Protein AF-A0A9Q1RAY3-F1 (afdb_monomer_lite)

Organism: NCBI:txid402998

Sequence (133 aa):
MPKQHEPSYRPKPITQKQAVVPLSKLLPKNATRSLEDRRPARKPTRHDEDDDDGAEAISMIIRRMFGYNPNRYRDDDDDDSDMEANFDDILREEKQNAKIAKEEDEEELRKIEEEQRRERLRKQAKKCKLSHQ

InterPro domains:
  IPR013256 Chromatin SPT2 [PF08243] (47-123)
  IPR013256 Chromatin SPT2 [SM00784] (28-125)

Structure (mmCIF, N/CA/C/O backbone):
data_AF-A0A9Q1RAY3-F1
#
_entry.id   AF-A0A9Q1RAY3-F1
#
loop_
_atom_site.group_PDB
_atom_site.id
_atom_site.type_symbol
_atom_site.label_atom_id
_atom_site.label_alt_id
_atom_site.label_comp_id
_atom_site.label_asym_id
_atom_site.label_entity_id
_atom_site.label_seq_id
_atom_site.pdbx_PDB_ins_code
_atom_site.Cartn_x
_atom_site.Cartn_y
_atom_site.Cartn_z
_atom_site.occupancy
_atom_site.B_iso_or_equiv
_atom_site.auth_seq_id
_atom_site.auth_comp_id
_atom_site.auth_asym_id
_atom_site.auth_atom_id
_atom_site.pdbx_PDB_model_num
ATOM 1 N N . MET A 1 1 ? -9.648 1.123 44.535 1.00 45.59 1 MET A N 1
ATOM 2 C CA . MET A 1 1 ? -9.866 1.341 43.090 1.00 45.59 1 MET A CA 1
ATOM 3 C C . MET A 1 1 ? -8.565 1.029 42.359 1.00 45.59 1 MET A C 1
ATOM 5 O O . MET A 1 1 ? -7.644 1.833 42.468 1.00 45.59 1 MET A O 1
ATOM 9 N N . PRO A 1 2 ? -8.405 -0.147 41.729 1.00 54.53 2 PRO A N 1
ATOM 10 C CA . PRO A 1 2 ? -7.19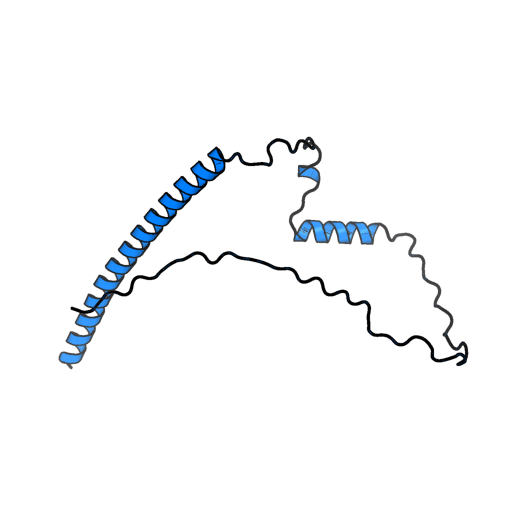7 -0.442 40.963 1.00 54.53 2 PRO A CA 1
ATOM 11 C C . PRO A 1 2 ? -7.221 0.337 39.638 1.00 54.53 2 PRO A C 1
ATOM 13 O O . PRO A 1 2 ? -8.236 0.360 38.945 1.00 54.53 2 PRO A O 1
ATOM 16 N N . LYS A 1 3 ? -6.118 1.026 39.331 1.00 55.31 3 LYS A N 1
ATOM 17 C CA . LYS A 1 3 ? -5.942 1.829 38.114 1.00 55.31 3 LYS A CA 1
ATOM 18 C C . LYS A 1 3 ? -5.682 0.897 36.925 1.00 55.31 3 LYS A C 1
ATOM 20 O O . LYS A 1 3 ? -4.789 0.058 37.004 1.00 55.31 3 LYS A O 1
ATOM 25 N N . GLN A 1 4 ? -6.464 1.047 35.859 1.00 51.50 4 GLN A N 1
ATOM 26 C CA . GLN A 1 4 ? -6.265 0.362 34.579 1.00 51.50 4 GLN A CA 1
ATOM 27 C C . GLN A 1 4 ? -4.995 0.903 33.902 1.00 51.50 4 GLN A C 1
ATOM 29 O O . GLN A 1 4 ? -4.718 2.102 33.960 1.00 51.50 4 GLN A O 1
ATOM 34 N N . HIS A 1 5 ? -4.208 0.007 33.311 1.00 51.03 5 HIS A N 1
ATOM 35 C CA . HIS A 1 5 ? -3.010 0.326 32.540 1.00 51.03 5 HIS A CA 1
ATOM 36 C C . HIS A 1 5 ? -3.419 0.520 31.077 1.00 51.03 5 HIS A C 1
ATOM 38 O O . HIS A 1 5 ? -3.835 -0.439 30.433 1.00 51.03 5 HIS A O 1
ATOM 44 N N . GLU A 1 6 ? -3.332 1.747 30.564 1.00 53.47 6 GLU A N 1
ATOM 45 C CA . GLU A 1 6 ? -3.532 2.009 29.137 1.00 53.47 6 GLU A CA 1
ATOM 46 C C . GLU A 1 6 ? -2.247 1.698 28.353 1.00 53.47 6 GLU A C 1
ATOM 48 O O . GLU A 1 6 ? -1.173 2.194 28.723 1.00 53.47 6 GLU A O 1
ATOM 53 N N 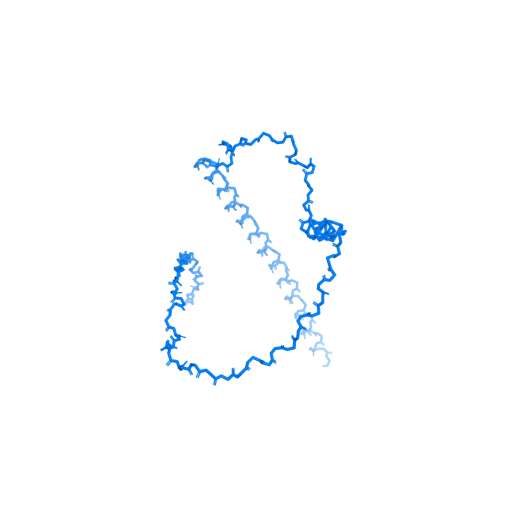. PRO A 1 7 ? -2.314 0.911 27.264 1.00 53.69 7 PRO A N 1
ATOM 54 C CA . PRO A 1 7 ? -1.172 0.722 26.390 1.00 53.69 7 PRO A CA 1
ATOM 55 C C . PRO A 1 7 ? -0.995 1.974 25.521 1.00 53.69 7 PRO A C 1
ATOM 57 O O . PRO A 1 7 ? -1.709 2.208 24.550 1.00 53.69 7 PRO A O 1
ATOM 60 N N . SER A 1 8 ? -0.018 2.804 25.885 1.00 56.84 8 SER A N 1
ATOM 61 C CA . SER A 1 8 ? 0.417 3.960 25.096 1.00 56.84 8 SER A CA 1
ATOM 62 C C . SER A 1 8 ? 1.099 3.495 23.801 1.00 56.84 8 SER A C 1
ATOM 64 O O . SER A 1 8 ? 2.326 3.360 23.752 1.00 56.84 8 SER A O 1
ATOM 66 N N . TYR A 1 9 ? 0.332 3.314 22.728 1.00 55.66 9 TYR A N 1
ATOM 67 C CA . TYR A 1 9 ? 0.868 3.164 21.375 1.00 55.66 9 TYR A CA 1
ATOM 68 C C . TYR A 1 9 ? 1.304 4.531 20.834 1.00 55.66 9 TYR A C 1
ATOM 70 O O . TYR A 1 9 ? 0.564 5.221 20.139 1.00 55.66 9 TYR A O 1
ATOM 78 N N . ARG A 1 10 ? 2.535 4.946 21.158 1.00 59.12 10 ARG A N 1
ATOM 79 C CA . ARG A 1 10 ? 3.229 5.965 20.357 1.00 59.12 10 ARG A CA 1
ATOM 80 C C . ARG A 1 10 ? 3.965 5.261 19.217 1.00 59.12 10 ARG A C 1
ATOM 82 O O . ARG A 1 10 ? 4.838 4.440 19.517 1.00 59.12 10 ARG A O 1
ATOM 89 N N . PRO A 1 11 ? 3.697 5.589 17.943 1.00 59.75 11 PRO A N 1
ATOM 90 C CA . PRO A 1 11 ? 4.557 5.140 16.861 1.00 59.75 11 PRO A CA 1
ATOM 91 C C . PRO A 1 11 ? 5.941 5.775 17.045 1.00 59.75 11 PRO A C 1
ATOM 93 O O . PRO A 1 11 ? 6.078 6.989 17.216 1.00 59.75 11 PRO A O 1
ATOM 96 N N . LYS A 1 12 ? 6.983 4.941 17.079 1.00 56.91 12 LYS A N 1
ATOM 97 C CA . LYS A 1 12 ? 8.370 5.414 17.125 1.00 56.91 12 LYS A CA 1
ATOM 98 C C . LYS A 1 12 ? 8.769 5.862 15.715 1.00 56.91 12 LYS A C 1
ATOM 100 O O . LYS A 1 12 ? 8.567 5.084 14.785 1.00 56.91 12 LYS A O 1
ATOM 105 N N . PRO A 1 13 ? 9.370 7.050 15.531 1.00 48.59 13 PRO A N 1
ATOM 106 C CA . PRO A 1 13 ? 9.906 7.427 14.231 1.00 48.59 13 PRO A CA 1
ATOM 107 C C . PRO A 1 13 ? 11.088 6.512 13.886 1.00 48.59 13 PRO A C 1
ATOM 109 O O . PRO A 1 13 ? 12.088 6.464 14.610 1.00 48.59 13 PRO A O 1
ATOM 112 N N . ILE A 1 14 ? 10.977 5.778 12.778 1.00 48.09 14 ILE A N 1
ATOM 113 C CA . ILE A 1 14 ? 12.077 4.998 12.206 1.00 48.09 14 ILE A CA 1
ATOM 114 C C . ILE A 1 14 ? 13.050 5.997 11.574 1.00 48.09 14 ILE A C 1
ATOM 116 O O . ILE A 1 14 ? 12.870 6.453 10.453 1.00 48.09 14 ILE A O 1
ATOM 120 N N . THR A 1 15 ? 14.090 6.371 12.317 1.00 53.56 15 THR A N 1
ATOM 121 C CA . THR A 1 15 ? 15.241 7.100 11.770 1.00 53.56 15 THR A CA 1
ATOM 122 C C . THR A 1 15 ? 16.325 6.086 11.431 1.00 53.56 15 THR A C 1
ATOM 124 O O . THR A 1 15 ? 17.153 5.722 12.264 1.00 53.56 15 THR A O 1
ATOM 127 N N . GLN A 1 16 ? 16.317 5.591 10.195 1.00 54.28 16 GLN A N 1
ATOM 128 C CA . GLN A 1 16 ? 17.380 4.725 9.695 1.00 54.28 16 GLN A CA 1
ATOM 129 C C . GLN A 1 16 ? 18.552 5.607 9.238 1.00 54.28 16 GLN A C 1
ATOM 131 O O . GLN A 1 16 ? 18.638 6.030 8.089 1.00 54.28 16 GLN A O 1
ATOM 136 N N . LYS A 1 17 ? 19.458 5.946 10.161 1.00 57.56 17 LYS A N 1
ATOM 137 C CA . LYS A 1 17 ? 20.734 6.577 9.797 1.00 57.56 17 LYS A CA 1
ATOM 138 C C . LYS A 1 17 ? 21.653 5.499 9.223 1.00 57.56 17 LYS A C 1
ATOM 140 O O . LYS A 1 17 ? 22.230 4.721 9.977 1.00 57.56 17 LYS A O 1
ATOM 145 N N . GLN A 1 18 ? 21.790 5.447 7.900 1.00 52.91 18 GLN A N 1
ATOM 146 C CA . GLN A 1 18 ? 22.846 4.663 7.263 1.00 52.91 18 GLN A CA 1
ATOM 147 C C . GLN A 1 18 ? 24.186 5.376 7.483 1.00 52.91 18 GLN A C 1
ATOM 149 O O . GLN A 1 18 ? 24.473 6.406 6.877 1.00 52.91 18 GLN A O 1
ATOM 154 N N . ALA A 1 19 ? 25.001 4.848 8.394 1.00 51.56 19 ALA A N 1
ATOM 155 C CA . ALA A 1 19 ? 26.392 5.251 8.531 1.00 51.56 19 ALA A CA 1
ATOM 156 C C . ALA A 1 19 ? 27.220 4.512 7.470 1.00 51.56 19 ALA A C 1
ATOM 158 O O . ALA A 1 19 ? 27.530 3.332 7.625 1.00 51.56 19 ALA A O 1
ATOM 159 N N . VAL A 1 20 ? 27.574 5.199 6.385 1.00 53.59 20 VAL A N 1
ATOM 160 C CA . VAL A 1 20 ? 28.568 4.706 5.426 1.00 53.59 20 VAL A CA 1
ATOM 161 C C . VAL A 1 20 ? 29.961 4.837 6.043 1.00 53.59 20 VAL A C 1
ATOM 163 O O . VAL A 1 20 ? 30.487 5.935 6.216 1.00 53.59 20 VAL A O 1
ATOM 166 N N . VAL A 1 21 ? 30.564 3.711 6.419 1.00 58.22 21 VAL A N 1
ATOM 167 C CA . VAL A 1 21 ? 31.962 3.667 6.869 1.00 58.22 21 VAL A CA 1
ATOM 168 C C . VAL A 1 21 ? 32.845 3.426 5.636 1.00 58.22 21 VAL A C 1
ATOM 170 O O . VAL A 1 21 ? 32.665 2.403 4.975 1.00 58.22 21 VAL A O 1
ATOM 173 N N . PRO A 1 22 ? 33.794 4.311 5.275 1.00 49.59 22 PRO A N 1
ATOM 174 C CA . PRO A 1 22 ? 34.679 4.052 4.144 1.00 49.59 22 PRO A CA 1
ATOM 175 C C . PRO A 1 22 ? 35.754 3.023 4.532 1.00 49.59 22 PRO A C 1
ATOM 177 O O . PRO A 1 22 ? 36.596 3.278 5.392 1.00 49.59 22 PRO A O 1
ATOM 180 N N . LEU A 1 23 ? 35.758 1.872 3.854 1.00 55.25 23 LEU A N 1
ATOM 181 C CA . LEU A 1 23 ? 36.662 0.725 4.066 1.00 55.25 23 LEU A CA 1
ATOM 182 C C . LEU A 1 23 ? 38.136 0.983 3.656 1.00 55.25 23 LEU A C 1
ATOM 184 O O . LEU A 1 23 ? 38.941 0.065 3.555 1.00 55.25 23 LEU A O 1
ATOM 188 N N . SER A 1 24 ? 38.549 2.224 3.406 1.00 53.44 24 SER A N 1
ATOM 189 C CA . SER A 1 24 ? 39.794 2.510 2.676 1.00 53.44 24 SER A CA 1
ATOM 190 C C . SER A 1 24 ? 41.067 2.655 3.522 1.00 53.44 24 SER A C 1
ATOM 192 O O . SER A 1 24 ? 42.065 3.179 3.027 1.00 53.44 24 SER A O 1
ATOM 194 N N . LYS A 1 25 ? 41.105 2.200 4.780 1.00 59.44 25 LYS A N 1
ATOM 195 C CA . LYS A 1 25 ? 42.276 2.434 5.648 1.00 59.44 25 LYS A CA 1
ATOM 196 C C . LYS A 1 25 ? 42.736 1.223 6.447 1.00 59.44 25 LYS A C 1
ATOM 198 O O . LYS A 1 25 ? 42.811 1.347 7.655 1.00 59.44 25 LYS A O 1
ATOM 203 N N . LEU A 1 26 ? 43.118 0.108 5.821 1.00 53.75 26 LEU A N 1
ATOM 204 C CA . LEU A 1 26 ? 44.006 -0.876 6.468 1.00 53.75 26 LEU A CA 1
ATOM 205 C C . LEU A 1 26 ? 44.774 -1.733 5.445 1.00 53.75 26 LEU A C 1
ATOM 207 O O . LEU A 1 26 ? 44.472 -2.907 5.305 1.00 53.75 26 LEU A O 1
ATOM 211 N N . LEU A 1 27 ? 45.794 -1.197 4.764 1.00 54.00 27 LEU A N 1
ATOM 212 C CA . LEU A 1 27 ? 46.917 -2.029 4.291 1.00 54.00 27 LEU A CA 1
ATOM 213 C C . LEU A 1 27 ? 48.215 -1.200 4.190 1.00 54.00 27 LEU A C 1
ATOM 215 O O . LEU A 1 27 ? 48.212 -0.150 3.537 1.00 54.00 27 LEU A O 1
ATOM 219 N N . PRO A 1 28 ? 49.327 -1.644 4.811 1.00 54.56 28 PRO A N 1
ATOM 220 C CA . PRO A 1 28 ? 50.619 -0.989 4.671 1.00 54.56 28 PRO A CA 1
ATOM 221 C C . PRO A 1 28 ? 51.189 -1.245 3.271 1.00 54.56 28 PRO A C 1
ATOM 223 O O . PRO A 1 28 ? 51.287 -2.377 2.798 1.00 54.56 28 PRO A O 1
ATOM 226 N N . LYS A 1 29 ? 51.562 -0.156 2.600 1.00 52.69 29 LYS A N 1
ATOM 227 C CA . LYS A 1 29 ? 52.337 -0.163 1.357 1.00 52.69 29 LYS A CA 1
ATOM 228 C C . LYS A 1 29 ? 53.794 -0.431 1.723 1.00 52.69 29 LYS A C 1
ATOM 230 O O . LYS A 1 29 ? 54.244 0.218 2.648 1.00 52.69 29 LYS A O 1
ATOM 235 N N . ASN A 1 30 ? 54.482 -1.256 0.925 1.00 52.28 30 ASN A N 1
ATOM 236 C CA . ASN A 1 30 ? 55.939 -1.470 0.815 1.00 52.28 30 ASN A CA 1
ATOM 237 C C . ASN A 1 30 ? 56.628 -2.579 1.656 1.00 52.28 30 ASN A C 1
ATOM 239 O O . ASN A 1 30 ? 57.329 -2.335 2.625 1.00 52.28 30 ASN A O 1
ATOM 243 N N . ALA A 1 31 ? 56.606 -3.812 1.140 1.00 46.91 31 ALA A N 1
ATOM 244 C CA . ALA A 1 31 ? 57.719 -4.747 1.323 1.00 46.91 31 ALA A CA 1
ATOM 245 C C . ALA A 1 31 ? 58.214 -5.210 -0.054 1.00 46.91 31 ALA A C 1
ATOM 247 O O . ALA A 1 31 ? 57.444 -5.478 -0.973 1.00 46.91 31 ALA A O 1
ATOM 248 N N . THR A 1 32 ? 59.524 -5.165 -0.212 1.00 50.72 32 THR A N 1
ATOM 249 C CA . THR A 1 32 ? 60.282 -5.176 -1.458 1.00 50.72 32 THR A CA 1
ATOM 250 C C . THR A 1 32 ? 60.394 -6.553 -2.115 1.00 50.72 32 THR A C 1
ATOM 252 O O . THR A 1 32 ? 60.632 -7.543 -1.441 1.00 50.72 32 THR A O 1
ATOM 255 N N . ARG A 1 33 ? 60.289 -6.540 -3.451 1.00 49.75 33 ARG A N 1
ATOM 256 C CA . ARG A 1 33 ? 61.047 -7.288 -4.480 1.00 49.75 33 ARG A CA 1
ATOM 257 C C . ARG A 1 33 ? 61.680 -8.654 -4.131 1.00 49.75 33 ARG A C 1
ATOM 259 O O . ARG A 1 33 ? 62.542 -8.748 -3.270 1.00 49.75 33 ARG A O 1
ATOM 266 N N . SER A 1 34 ? 61.429 -9.586 -5.061 1.00 49.59 34 SER A N 1
ATOM 267 C CA . SER A 1 34 ? 62.221 -10.777 -5.420 1.00 49.59 34 SER A CA 1
ATOM 268 C C . SER A 1 34 ? 61.910 -12.076 -4.676 1.00 49.59 34 SER A C 1
ATOM 270 O O . SER A 1 34 ? 62.612 -12.447 -3.746 1.00 49.59 34 SER A O 1
ATOM 272 N N . LEU A 1 35 ? 60.924 -12.818 -5.185 1.00 53.28 35 LEU A N 1
ATOM 273 C CA . LEU A 1 35 ? 60.973 -14.280 -5.233 1.00 53.28 35 LEU A CA 1
ATOM 274 C C . LEU A 1 35 ? 60.461 -14.723 -6.601 1.00 53.28 35 LEU A C 1
ATOM 276 O O . LEU A 1 35 ? 59.500 -14.158 -7.126 1.00 53.28 35 LEU A O 1
ATOM 280 N N . GLU A 1 36 ? 61.186 -15.652 -7.202 1.00 50.72 36 GLU A N 1
ATOM 281 C CA . GLU A 1 36 ? 61.181 -15.911 -8.626 1.00 50.72 36 GLU A CA 1
ATOM 282 C C . GLU A 1 36 ? 59.837 -16.380 -9.191 1.00 50.72 36 GLU A C 1
ATOM 284 O O . GLU A 1 36 ? 59.015 -17.050 -8.561 1.00 50.72 36 GLU A O 1
ATOM 289 N N . ASP A 1 37 ? 59.683 -16.037 -10.462 1.00 60.50 37 ASP A N 1
ATOM 290 C CA . ASP A 1 37 ? 58.674 -16.476 -11.404 1.00 60.50 37 ASP A CA 1
ATOM 291 C C . ASP A 1 37 ? 58.628 -18.014 -11.528 1.00 60.50 37 ASP A C 1
ATOM 293 O O . ASP A 1 37 ? 59.262 -18.627 -12.384 1.00 60.50 37 ASP A O 1
ATOM 297 N N . ARG A 1 38 ? 57.885 -18.666 -10.627 1.00 60.66 38 ARG A N 1
ATOM 298 C CA . ARG A 1 38 ? 57.492 -20.084 -10.727 1.00 60.66 38 ARG A CA 1
ATOM 299 C C . ARG A 1 38 ? 55.980 -20.232 -10.839 1.00 60.66 38 ARG A C 1
ATOM 301 O O . ARG A 1 38 ? 55.374 -21.071 -10.172 1.00 60.66 38 ARG A O 1
ATOM 308 N N . ARG A 1 39 ? 55.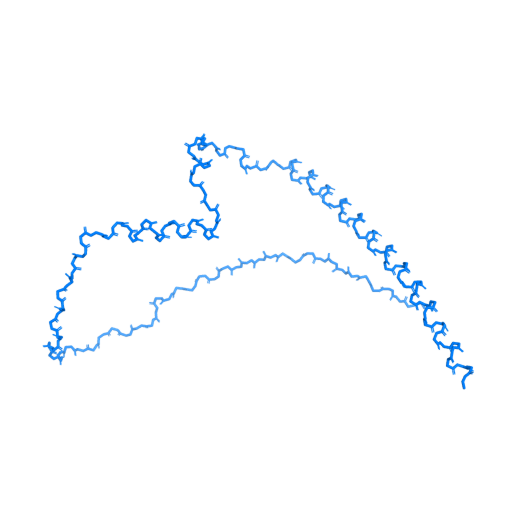331 -19.409 -11.665 1.00 62.47 39 ARG A N 1
ATOM 309 C CA . ARG A 1 39 ? 53.929 -19.664 -12.012 1.00 62.47 39 ARG A CA 1
ATOM 310 C C . ARG A 1 39 ? 53.900 -20.790 -13.051 1.00 62.47 39 ARG A C 1
ATOM 312 O O . ARG A 1 39 ? 54.487 -20.616 -14.116 1.00 62.47 39 ARG A O 1
ATOM 319 N N . PRO A 1 40 ? 53.259 -21.942 -12.781 1.00 68.06 40 PRO A N 1
ATOM 320 C CA . PRO A 1 40 ? 53.052 -22.938 -13.824 1.00 68.06 40 PRO A CA 1
ATOM 321 C C . PRO A 1 40 ? 52.291 -22.280 -14.980 1.00 68.06 40 PRO A C 1
ATOM 323 O O . PRO A 1 40 ? 51.349 -21.516 -14.747 1.00 68.06 40 PRO A O 1
ATOM 326 N N . ALA A 1 41 ? 52.737 -22.540 -16.213 1.00 69.56 41 ALA A N 1
ATOM 327 C CA . ALA A 1 41 ? 52.139 -21.977 -17.416 1.00 69.56 41 ALA A CA 1
ATOM 328 C C . ALA A 1 41 ? 50.616 -22.171 -17.389 1.00 69.56 41 ALA A C 1
ATOM 330 O O . ALA A 1 41 ? 50.119 -23.251 -17.051 1.00 69.56 41 ALA A O 1
ATOM 331 N N . ARG A 1 42 ? 49.873 -21.104 -17.708 1.00 65.88 42 ARG A N 1
ATOM 332 C CA . ARG A 1 42 ? 48.412 -21.163 -17.777 1.00 65.88 42 ARG A CA 1
ATOM 333 C C . ARG A 1 42 ? 48.028 -22.257 -18.771 1.00 65.88 42 ARG A C 1
ATOM 335 O O . ARG A 1 42 ? 48.530 -22.275 -19.892 1.00 65.88 42 ARG A O 1
ATOM 342 N N . LYS A 1 43 ? 47.149 -23.168 -18.347 1.00 68.00 43 LYS A N 1
ATOM 343 C CA . LYS A 1 43 ? 46.496 -24.112 -19.261 1.00 68.00 43 LYS A CA 1
ATOM 344 C C . LYS A 1 43 ? 45.828 -23.289 -20.370 1.00 68.00 43 LYS A C 1
ATOM 346 O O . LYS A 1 43 ? 45.291 -22.229 -20.039 1.00 68.00 43 LYS A O 1
ATOM 351 N N . PRO A 1 44 ? 45.860 -23.733 -21.639 1.00 62.84 44 PRO A N 1
ATOM 352 C CA . PRO A 1 44 ? 45.119 -23.048 -22.684 1.00 62.84 44 PRO A CA 1
ATOM 353 C C . PRO A 1 44 ? 43.658 -22.985 -22.241 1.00 62.84 44 PRO A C 1
ATOM 355 O O . PRO A 1 44 ? 43.028 -24.019 -22.009 1.00 62.84 44 PRO A O 1
ATOM 358 N N . THR A 1 45 ? 43.156 -21.769 -22.038 1.00 61.00 45 THR A N 1
ATOM 359 C CA . THR A 1 45 ? 41.724 -21.506 -21.963 1.00 61.00 45 THR A CA 1
ATOM 360 C C . THR A 1 45 ? 41.153 -22.026 -23.266 1.00 61.00 45 THR A C 1
ATOM 362 O O . THR A 1 45 ? 41.465 -21.485 -24.327 1.00 61.00 45 THR A O 1
ATOM 365 N N . ARG A 1 46 ? 40.391 -23.121 -23.194 1.00 58.59 46 ARG A N 1
ATOM 366 C CA . ARG A 1 46 ? 39.463 -23.452 -24.266 1.00 58.59 46 ARG A CA 1
ATOM 367 C C . ARG A 1 46 ? 38.529 -22.256 -24.325 1.00 58.59 46 ARG A C 1
ATOM 369 O O . ARG A 1 46 ? 37.858 -21.953 -23.346 1.00 58.59 46 ARG A O 1
ATOM 376 N N . HIS A 1 47 ? 38.664 -21.475 -25.386 1.00 54.00 47 HIS A N 1
ATOM 377 C CA . HIS A 1 47 ? 37.610 -20.563 -25.761 1.00 54.00 47 HIS A CA 1
ATOM 378 C C . HIS A 1 47 ? 36.512 -21.507 -26.233 1.00 54.00 47 HIS A C 1
ATOM 380 O O . HIS A 1 47 ? 36.634 -22.104 -27.300 1.00 54.00 47 HIS A O 1
ATOM 386 N N . ASP A 1 48 ? 35.576 -21.810 -25.338 1.00 57.41 48 ASP A N 1
ATOM 387 C CA . ASP A 1 48 ? 34.352 -22.481 -25.730 1.00 57.41 48 ASP A CA 1
ATOM 388 C C . ASP A 1 48 ? 33.629 -21.443 -26.596 1.00 57.41 48 ASP A C 1
ATOM 390 O O . ASP A 1 48 ? 33.094 -20.456 -26.101 1.00 57.41 48 ASP A O 1
ATOM 394 N N . GLU A 1 49 ? 33.752 -21.586 -27.915 1.00 53.12 49 GLU A N 1
ATOM 395 C CA . GLU A 1 49 ? 33.192 -20.672 -28.920 1.00 53.12 49 GLU A CA 1
ATOM 396 C C . GLU A 1 49 ? 31.650 -20.766 -29.011 1.00 53.12 49 GLU A C 1
ATOM 398 O O . GLU A 1 49 ? 31.070 -20.281 -29.972 1.00 53.12 49 G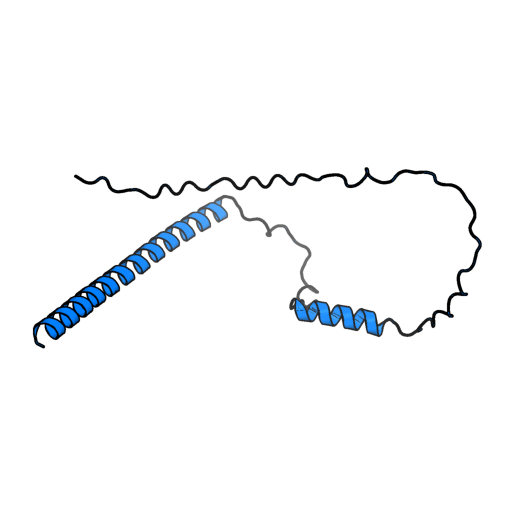LU A O 1
ATOM 403 N N . ASP A 1 50 ? 30.984 -21.301 -27.980 1.00 55.06 50 ASP A N 1
ATOM 404 C CA . ASP A 1 50 ? 29.532 -21.519 -27.895 1.00 55.06 50 ASP A CA 1
ATOM 405 C C . ASP A 1 50 ? 28.964 -21.126 -26.502 1.00 55.06 50 ASP A C 1
ATOM 407 O O . ASP A 1 50 ? 28.057 -21.763 -25.973 1.00 55.06 50 ASP A O 1
ATOM 411 N N . ASP A 1 51 ? 29.516 -20.095 -25.849 1.00 54.75 51 ASP A N 1
ATOM 412 C CA . ASP A 1 51 ? 29.132 -19.677 -24.479 1.00 54.75 51 ASP A CA 1
ATOM 413 C C . ASP A 1 51 ? 27.901 -18.732 -24.418 1.00 54.75 51 ASP A C 1
ATOM 415 O O . ASP A 1 51 ? 27.620 -18.125 -23.382 1.00 54.75 51 ASP A O 1
ATOM 419 N N . ASP A 1 52 ? 27.153 -18.582 -25.518 1.00 57.56 52 ASP A N 1
ATOM 420 C CA . ASP A 1 52 ? 25.928 -17.757 -25.559 1.00 57.56 52 ASP A CA 1
ATOM 421 C C . ASP A 1 52 ? 24.734 -18.495 -24.914 1.00 57.56 52 ASP A C 1
ATOM 423 O O . ASP A 1 52 ? 23.982 -17.927 -24.116 1.00 57.56 52 ASP A O 1
ATOM 427 N N . ASP A 1 53 ? 24.645 -19.817 -25.118 1.00 62.28 53 ASP A N 1
ATOM 428 C CA . ASP A 1 53 ? 23.591 -20.668 -24.541 1.00 62.28 53 ASP A CA 1
ATOM 429 C C . ASP A 1 53 ? 23.632 -20.689 -23.002 1.00 62.28 53 ASP A C 1
ATOM 431 O O . ASP A 1 53 ? 22.597 -20.743 -22.329 1.00 62.28 53 ASP A O 1
ATOM 435 N N . GLY A 1 54 ? 24.832 -20.629 -22.413 1.00 72.56 54 GLY A N 1
ATOM 436 C CA . GLY A 1 54 ? 25.015 -20.620 -20.962 1.00 72.56 54 GLY A CA 1
ATOM 437 C C . GLY A 1 54 ? 24.482 -19.339 -20.317 1.00 72.56 54 GLY A C 1
ATOM 438 O O . GLY A 1 54 ? 23.790 -19.392 -19.295 1.00 72.56 54 GLY A O 1
ATOM 439 N N . ALA A 1 55 ? 24.760 -18.185 -20.926 1.00 78.06 55 ALA A N 1
ATOM 440 C CA . ALA A 1 55 ? 24.303 -16.888 -20.439 1.00 78.06 55 ALA A CA 1
ATOM 441 C C . ALA A 1 55 ? 22.779 -16.737 -20.571 1.00 78.06 55 ALA A C 1
ATOM 443 O O . ALA A 1 55 ? 22.110 -16.303 -19.622 1.00 78.06 55 ALA A O 1
ATOM 444 N N . GLU A 1 56 ? 22.209 -17.160 -21.703 1.00 81.12 56 GLU A N 1
ATOM 445 C CA . GLU A 1 56 ? 20.762 -17.158 -21.906 1.00 81.12 56 GLU A CA 1
ATOM 446 C C . GLU A 1 56 ? 20.051 -18.099 -20.929 1.00 81.12 56 GLU A C 1
ATOM 448 O O . GLU A 1 56 ? 19.081 -17.682 -20.284 1.00 81.12 56 GLU A O 1
ATOM 453 N N . ALA A 1 57 ? 20.567 -19.314 -20.716 1.00 85.81 57 ALA A N 1
ATOM 454 C CA . ALA A 1 57 ? 20.011 -20.266 -19.757 1.00 85.81 57 ALA A CA 1
ATOM 455 C C . ALA A 1 57 ? 20.027 -19.718 -18.322 1.00 85.81 57 ALA A C 1
ATOM 457 O O . ALA A 1 57 ? 19.023 -19.811 -17.607 1.00 85.81 57 ALA A O 1
ATOM 458 N N . ILE A 1 58 ? 21.126 -19.083 -17.903 1.00 88.38 58 ILE A N 1
ATOM 459 C CA . ILE A 1 58 ? 21.217 -18.421 -16.594 1.00 88.38 58 ILE A CA 1
ATOM 460 C C . ILE A 1 58 ? 20.170 -17.306 -16.490 1.00 88.38 58 ILE A C 1
ATOM 462 O O . ILE A 1 58 ? 19.447 -17.227 -15.492 1.00 88.38 58 ILE A O 1
ATOM 466 N N . SER A 1 59 ? 20.025 -16.479 -17.530 1.00 86.81 59 SER A N 1
ATOM 467 C CA . SER A 1 59 ? 19.026 -15.409 -17.551 1.00 86.81 59 SER A CA 1
ATOM 468 C C . SER A 1 59 ? 17.594 -15.957 -17.453 1.00 86.81 59 SER A C 1
ATOM 470 O O . SER A 1 59 ? 16.783 -15.438 -16.684 1.00 86.81 59 SER A O 1
ATOM 472 N N . MET A 1 60 ? 17.282 -17.052 -18.155 1.00 88.69 60 MET A N 1
ATOM 473 C CA . MET A 1 60 ? 15.976 -17.712 -18.112 1.00 88.69 60 MET A CA 1
ATOM 474 C C . MET A 1 60 ? 15.676 -18.286 -16.726 1.00 88.69 60 MET A C 1
ATOM 476 O O . MET A 1 60 ? 14.560 -18.125 -16.226 1.00 88.69 60 MET A O 1
ATOM 480 N N . ILE A 1 61 ? 16.665 -18.910 -16.082 1.00 91.81 61 ILE A N 1
ATOM 481 C CA . ILE A 1 61 ? 16.533 -19.449 -14.724 1.00 91.81 61 ILE A CA 1
ATOM 482 C C . ILE A 1 61 ? 16.229 -18.324 -13.731 1.00 91.81 61 ILE A C 1
ATOM 484 O O . ILE A 1 61 ? 15.277 -18.435 -12.958 1.00 91.81 61 ILE A O 1
ATOM 488 N N . ILE A 1 62 ? 16.976 -17.217 -13.781 1.00 92.50 62 ILE A N 1
ATOM 489 C CA . ILE A 1 62 ? 16.761 -16.064 -12.894 1.00 92.50 62 ILE A CA 1
ATOM 490 C C . ILE A 1 62 ? 15.361 -15.479 -13.111 1.00 92.50 62 ILE A C 1
ATOM 492 O O . ILE A 1 62 ? 14.618 -15.270 -12.151 1.00 92.50 62 ILE A O 1
ATOM 496 N N . ARG A 1 63 ? 14.944 -15.289 -14.368 1.00 94.25 63 ARG A N 1
ATOM 497 C CA . ARG A 1 63 ? 13.591 -14.807 -14.692 1.00 94.25 63 ARG A CA 1
ATOM 498 C C . ARG A 1 63 ? 12.514 -15.734 -14.132 1.00 94.25 63 ARG A C 1
ATOM 500 O O . ARG A 1 63 ? 11.533 -15.260 -13.563 1.00 94.25 63 ARG A O 1
ATOM 507 N N . A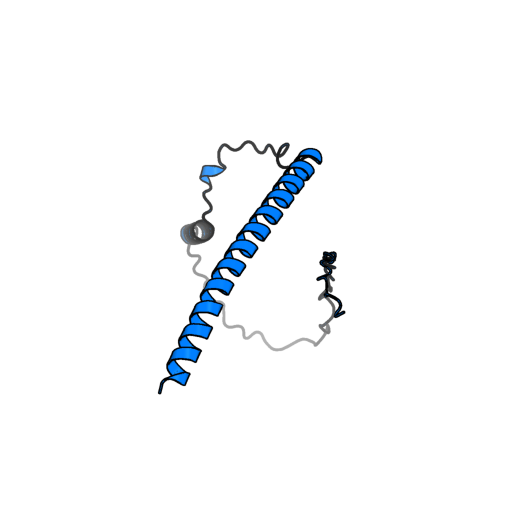RG A 1 64 ? 12.711 -17.054 -14.226 1.00 92.44 64 ARG A N 1
ATOM 508 C CA . ARG A 1 64 ? 11.781 -18.050 -13.680 1.00 92.44 64 ARG A CA 1
ATOM 509 C C . ARG A 1 64 ? 11.698 -18.003 -12.155 1.00 92.44 64 ARG A C 1
ATOM 511 O O . ARG A 1 64 ? 10.600 -18.165 -11.632 1.00 92.44 64 ARG A O 1
ATOM 518 N N . MET A 1 65 ? 12.813 -17.773 -11.461 1.00 93.44 65 MET A N 1
ATOM 519 C CA . MET A 1 65 ? 12.838 -17.669 -9.996 1.00 93.44 65 MET A CA 1
ATOM 520 C C . MET A 1 65 ? 11.985 -16.504 -9.481 1.00 93.44 65 MET A C 1
ATOM 522 O O . MET A 1 65 ? 11.242 -16.678 -8.520 1.00 93.44 65 MET A O 1
ATOM 526 N N . PHE A 1 66 ? 12.057 -15.343 -10.135 1.00 94.31 66 PHE A N 1
ATOM 527 C CA . PHE A 1 66 ? 11.333 -14.132 -9.724 1.00 94.31 66 PHE A CA 1
ATOM 528 C C . PHE A 1 66 ? 9.999 -13.926 -10.459 1.00 94.31 66 PHE A C 1
ATOM 530 O O . PHE A 1 66 ? 9.336 -12.913 -10.260 1.00 94.31 66 PHE A O 1
ATOM 537 N N . GLY A 1 67 ? 9.595 -14.872 -11.316 1.00 93.06 67 GLY A N 1
ATOM 538 C CA . GLY A 1 67 ? 8.355 -14.776 -12.092 1.00 93.06 67 GLY A CA 1
ATOM 539 C C . GLY A 1 67 ? 8.349 -13.651 -13.133 1.00 93.06 67 GLY A C 1
ATOM 540 O O . GLY A 1 67 ? 7.279 -13.211 -13.550 1.00 93.06 67 GLY A O 1
ATOM 541 N N . TYR A 1 68 ? 9.522 -13.183 -13.562 1.00 93.44 68 TYR A N 1
ATOM 542 C CA . TYR A 1 68 ? 9.642 -12.098 -14.528 1.00 93.44 68 TYR A CA 1
ATOM 543 C C . TYR A 1 68 ? 9.290 -12.577 -15.941 1.00 93.44 68 TYR A C 1
ATOM 545 O O . TYR A 1 68 ? 9.873 -13.538 -16.449 1.00 93.44 68 TYR A O 1
ATOM 553 N N . ASN A 1 69 ? 8.358 -11.882 -16.597 1.00 91.19 69 ASN A N 1
ATOM 554 C CA . ASN A 1 69 ? 7.976 -12.142 -17.980 1.00 91.19 69 ASN A CA 1
ATOM 555 C C . ASN A 1 69 ? 8.228 -10.888 -18.838 1.00 91.19 69 ASN A C 1
ATOM 557 O O . ASN A 1 69 ? 7.448 -9.942 -18.732 1.00 91.19 69 ASN A O 1
ATOM 561 N N . PRO A 1 70 ? 9.250 -10.883 -19.716 1.00 88.62 70 PRO A N 1
ATOM 562 C CA . PRO A 1 70 ? 9.577 -9.719 -20.541 1.00 88.62 70 PRO A CA 1
ATOM 563 C C . PRO A 1 70 ? 8.464 -9.352 -21.527 1.00 88.62 70 PRO A C 1
ATOM 565 O O . PRO A 1 70 ? 8.385 -8.210 -21.956 1.00 88.62 70 PRO A O 1
ATOM 568 N N . ASN A 1 71 ? 7.573 -10.288 -21.870 1.00 89.75 71 ASN A N 1
ATOM 569 C CA . ASN A 1 71 ? 6.477 -10.017 -22.799 1.00 89.75 71 ASN A CA 1
ATOM 570 C C . ASN A 1 71 ? 5.408 -9.084 -22.212 1.00 89.75 71 ASN A C 1
ATOM 572 O O . ASN A 1 71 ? 4.614 -8.558 -22.977 1.00 89.75 71 ASN A O 1
ATOM 576 N N . ARG A 1 72 ? 5.361 -8.892 -20.883 1.00 88.81 72 ARG A N 1
ATOM 577 C CA . ARG A 1 72 ? 4.386 -7.994 -20.237 1.00 88.81 72 ARG A CA 1
ATOM 578 C C . ARG A 1 72 ? 4.705 -6.512 -20.418 1.00 88.81 72 ARG A C 1
ATOM 580 O O . ARG A 1 72 ? 3.806 -5.713 -20.243 1.00 88.81 72 ARG A O 1
ATOM 587 N N . TYR A 1 73 ? 5.949 -6.189 -20.758 1.00 84.44 73 TYR A N 1
ATOM 588 C CA . TYR A 1 73 ? 6.478 -4.823 -20.793 1.00 84.44 73 TYR A CA 1
ATOM 589 C C . TYR A 1 73 ? 6.913 -4.412 -22.207 1.00 84.44 73 TYR A C 1
ATOM 591 O O . TYR A 1 73 ? 7.690 -3.483 -22.369 1.00 84.44 73 TYR A O 1
ATOM 599 N N . ARG A 1 74 ? 6.518 -5.173 -23.239 1.00 85.44 74 ARG A N 1
ATOM 600 C CA . ARG A 1 74 ? 6.917 -4.893 -24.632 1.00 85.44 74 ARG A CA 1
ATOM 601 C C . ARG A 1 74 ? 6.186 -3.697 -25.231 1.00 85.44 74 ARG A C 1
ATOM 603 O O . ARG A 1 74 ? 6.762 -3.030 -26.080 1.00 85.44 74 ARG A O 1
ATOM 610 N N . ASP A 1 75 ? 4.949 -3.495 -24.792 1.00 82.56 75 ASP A N 1
ATOM 611 C CA . ASP A 1 75 ? 4.015 -2.503 -25.323 1.00 82.56 75 ASP A CA 1
ATOM 612 C C . ASP A 1 75 ? 3.597 -1.491 -24.237 1.00 82.56 75 ASP A C 1
ATOM 614 O O . ASP A 1 75 ? 2.623 -0.770 -24.427 1.00 82.56 75 ASP A O 1
ATOM 618 N N . ASP A 1 76 ? 4.283 -1.487 -23.085 1.00 81.50 76 ASP A N 1
ATOM 619 C CA . ASP A 1 76 ? 4.091 -0.441 -22.077 1.00 81.50 76 ASP A CA 1
ATOM 620 C C . ASP A 1 76 ? 4.756 0.831 -22.604 1.00 81.50 76 ASP A C 1
ATOM 622 O O . ASP A 1 76 ? 5.943 0.828 -22.941 1.00 81.50 76 ASP A O 1
ATOM 626 N N . ASP A 1 77 ? 3.978 1.906 -22.679 1.00 78.12 77 ASP A N 1
ATOM 627 C CA . ASP A 1 77 ? 4.532 3.239 -22.844 1.00 78.12 77 ASP A CA 1
ATOM 628 C C . ASP A 1 77 ? 5.323 3.566 -21.564 1.00 78.12 77 ASP A C 1
ATOM 630 O O . ASP A 1 77 ? 4.838 3.325 -20.458 1.00 78.12 77 ASP A O 1
ATOM 634 N N . ASP A 1 78 ? 6.539 4.110 -21.694 1.00 80.31 78 ASP A N 1
ATOM 635 C CA . ASP A 1 78 ? 7.405 4.517 -20.568 1.00 80.31 78 ASP A CA 1
ATOM 636 C C . ASP A 1 78 ? 6.832 5.732 -19.781 1.00 80.31 78 ASP A C 1
ATOM 638 O O . ASP A 1 78 ? 7.585 6.531 -19.225 1.00 80.31 78 ASP A O 1
ATOM 642 N N . ASP A 1 79 ? 5.508 5.923 -19.779 1.00 87.19 79 ASP A N 1
ATOM 643 C CA . ASP A 1 79 ? 4.820 7.015 -19.096 1.00 87.19 79 ASP A CA 1
ATOM 644 C C . ASP A 1 79 ? 4.722 6.735 -17.593 1.00 87.19 79 ASP A C 1
ATOM 646 O O . ASP A 1 79 ? 4.051 5.805 -17.137 1.00 87.19 79 ASP A O 1
ATOM 650 N N . ASP A 1 80 ? 5.421 7.553 -16.813 1.00 88.25 80 ASP A N 1
ATOM 651 C CA . ASP A 1 80 ? 5.502 7.462 -15.363 1.00 88.25 80 ASP A CA 1
ATOM 652 C C . ASP A 1 80 ? 4.698 8.550 -14.636 1.00 88.25 80 ASP A C 1
ATOM 654 O O . ASP A 1 80 ? 4.743 8.613 -13.403 1.00 88.25 80 ASP A O 1
ATOM 658 N N . SER A 1 81 ? 3.910 9.364 -15.356 1.00 90.12 81 SER A N 1
ATOM 659 C CA . SER A 1 81 ? 3.210 10.521 -14.776 1.00 90.12 81 SER A CA 1
ATOM 660 C C . SER A 1 81 ? 2.245 10.166 -13.643 1.00 90.12 81 SER A C 1
ATOM 662 O O . SER A 1 81 ? 2.046 10.963 -12.726 1.00 90.12 81 SER A O 1
ATOM 664 N N . ASP A 1 82 ? 1.663 8.967 -13.696 1.00 89.38 82 ASP A N 1
ATOM 665 C CA . ASP A 1 82 ? 0.594 8.517 -12.800 1.00 89.38 82 ASP A CA 1
ATOM 666 C C . ASP A 1 82 ? 1.089 7.535 -11.721 1.00 89.38 82 ASP A C 1
ATOM 668 O O . ASP A 1 82 ? 0.291 6.924 -11.006 1.00 89.38 82 ASP A O 1
ATOM 672 N N . MET A 1 83 ? 2.408 7.362 -11.571 1.00 92.38 83 MET A N 1
ATOM 673 C CA . MET A 1 83 ? 2.975 6.493 -10.529 1.00 92.38 83 MET A CA 1
ATOM 674 C C . MET A 1 83 ? 2.937 7.117 -9.122 1.00 92.38 83 MET A C 1
ATOM 676 O O . MET A 1 83 ? 3.269 6.448 -8.139 1.00 92.38 83 MET A O 1
ATOM 680 N N . GLU A 1 84 ? 2.536 8.384 -9.004 1.00 90.00 84 GLU A N 1
ATOM 681 C CA . GLU A 1 84 ? 2.490 9.128 -7.745 1.00 90.00 84 GLU A CA 1
ATOM 682 C C . GLU A 1 84 ? 1.052 9.324 -7.241 1.00 90.00 84 GLU A C 1
ATOM 684 O O . GLU A 1 84 ? 0.141 9.678 -7.987 1.00 90.00 84 GLU A O 1
ATOM 689 N N . ALA A 1 85 ? 0.845 9.130 -5.935 1.00 93.44 85 ALA A N 1
ATOM 690 C CA . ALA A 1 85 ? -0.437 9.396 -5.289 1.00 93.44 85 ALA A CA 1
ATOM 691 C C . ALA A 1 85 ? -0.539 10.862 -4.844 1.00 93.44 85 ALA A C 1
ATOM 693 O O . ALA A 1 85 ? 0.386 11.406 -4.233 1.00 93.44 85 ALA A O 1
ATOM 694 N N . ASN A 1 86 ? -1.702 11.485 -5.057 1.00 93.50 86 ASN A N 1
ATOM 695 C CA . ASN A 1 86 ? -1.963 12.822 -4.532 1.00 93.50 86 ASN A CA 1
ATOM 696 C C . ASN A 1 86 ? -2.206 12.784 -3.018 1.00 93.50 86 ASN A C 1
ATOM 698 O O . ASN A 1 86 ? -2.640 11.781 -2.449 1.00 93.50 86 ASN A O 1
ATOM 702 N N . PHE A 1 87 ? -2.015 13.925 -2.354 1.00 95.75 87 PHE A N 1
ATOM 703 C CA . PHE A 1 87 ? -2.268 14.057 -0.915 1.00 95.75 87 PHE A CA 1
ATOM 704 C C . PHE A 1 87 ? -3.695 13.643 -0.514 1.00 95.75 87 PHE A C 1
ATOM 706 O O . PHE A 1 87 ? -3.892 12.968 0.497 1.00 95.75 87 PHE A O 1
ATOM 713 N N . ASP A 1 88 ? -4.688 13.991 -1.333 1.00 95.75 88 ASP A N 1
ATOM 714 C CA . ASP A 1 88 ? -6.086 13.630 -1.086 1.00 95.75 88 ASP A CA 1
ATOM 715 C C . ASP A 1 88 ? -6.336 12.120 -1.201 1.00 95.75 88 ASP A C 1
ATOM 717 O O . ASP A 1 88 ? -7.198 11.584 -0.498 1.00 95.75 88 ASP A O 1
ATOM 721 N N . ASP A 1 89 ? -5.588 11.425 -2.063 1.00 94.56 89 ASP A N 1
ATOM 722 C CA . ASP A 1 89 ? -5.676 9.972 -2.219 1.00 94.56 89 ASP A CA 1
ATOM 723 C C . ASP A 1 89 ? -5.113 9.272 -0.983 1.00 94.56 89 ASP A C 1
ATOM 725 O O . ASP A 1 89 ? -5.792 8.426 -0.397 1.00 94.56 89 ASP A O 1
ATOM 729 N N . ILE A 1 90 ? -3.958 9.737 -0.499 1.00 94.62 90 ILE A N 1
ATOM 730 C CA . ILE A 1 90 ? -3.338 9.251 0.739 1.00 94.62 90 ILE A CA 1
ATOM 731 C C . ILE A 1 90 ? -4.295 9.424 1.925 1.00 94.62 90 ILE A C 1
ATOM 733 O O . ILE A 1 90 ? -4.568 8.466 2.647 1.00 94.62 90 ILE A O 1
ATOM 737 N N . LEU A 1 91 ? -4.880 10.613 2.110 1.00 96.69 91 LEU A N 1
ATOM 738 C CA . LEU A 1 91 ? -5.818 10.854 3.215 1.00 96.69 91 LEU A CA 1
ATOM 739 C C . LEU A 1 91 ? -7.070 9.968 3.139 1.00 96.69 91 LEU A C 1
ATOM 741 O O . LEU A 1 91 ? -7.619 9.548 4.166 1.00 96.69 91 LEU A O 1
ATOM 745 N N . ARG A 1 92 ? -7.555 9.692 1.926 1.00 96.06 92 ARG A N 1
ATOM 746 C CA . ARG A 1 92 ? -8.717 8.826 1.712 1.00 96.06 92 ARG A CA 1
ATOM 747 C C . ARG A 1 92 ? -8.401 7.380 2.078 1.00 96.06 92 ARG A C 1
ATOM 749 O O . ARG A 1 92 ? -9.245 6.726 2.694 1.00 96.06 92 ARG A O 1
ATOM 756 N N . GLU A 1 93 ? -7.220 6.896 1.713 1.00 95.19 93 GLU A N 1
ATOM 757 C CA . GLU A 1 93 ? -6.741 5.557 2.059 1.00 95.19 93 GLU A CA 1
ATOM 758 C C . GLU A 1 93 ? -6.482 5.420 3.559 1.00 95.19 93 GLU A C 1
ATOM 760 O O . GLU A 1 93 ? -6.973 4.477 4.178 1.00 95.19 93 GLU A O 1
ATOM 765 N N . GLU A 1 94 ? -5.825 6.398 4.187 1.00 92.75 94 GLU A N 1
ATOM 766 C CA . GLU A 1 94 ? -5.599 6.406 5.636 1.00 92.75 94 GLU A CA 1
ATOM 767 C C . GLU A 1 94 ? -6.916 6.326 6.417 1.00 92.75 94 GLU A C 1
ATOM 769 O O . GLU A 1 94 ? -7.042 5.547 7.367 1.00 92.75 94 GLU A O 1
ATOM 774 N N . LYS A 1 95 ? -7.941 7.076 5.991 1.00 95.50 95 LYS A N 1
ATOM 775 C CA . LYS A 1 95 ? -9.267 7.036 6.619 1.00 95.50 95 LYS A CA 1
ATOM 776 C C . LYS A 1 95 ? -9.951 5.677 6.454 1.00 95.50 95 LYS A C 1
ATOM 778 O O . LYS A 1 95 ? -10.635 5.226 7.376 1.00 95.50 95 LYS A O 1
ATOM 783 N N . GLN A 1 96 ? -9.806 5.043 5.292 1.00 95.62 96 GLN A N 1
ATOM 784 C CA . GLN A 1 96 ? -10.362 3.712 5.047 1.00 95.62 96 GLN A CA 1
ATOM 785 C C . GLN A 1 96 ? -9.656 2.656 5.897 1.00 95.62 96 GLN A C 1
ATOM 787 O O . GLN A 1 96 ? -10.327 1.890 6.586 1.00 95.62 96 GLN A O 1
ATOM 792 N N . ASN A 1 97 ? -8.327 2.692 5.949 1.00 93.50 97 ASN A N 1
ATOM 793 C CA . ASN A 1 97 ? -7.528 1.769 6.748 1.00 93.50 97 ASN A CA 1
ATOM 794 C C . ASN A 1 97 ? -7.825 1.916 8.244 1.00 93.50 97 ASN A C 1
ATOM 796 O O . ASN A 1 97 ? -8.025 0.920 8.931 1.00 93.50 97 ASN A O 1
ATOM 800 N N . ALA A 1 98 ? -7.946 3.148 8.749 1.00 94.94 98 ALA A N 1
ATOM 801 C CA . ALA A 1 98 ? -8.304 3.393 10.146 1.00 94.94 98 ALA A CA 1
ATOM 802 C C . ALA A 1 98 ? -9.693 2.841 10.504 1.00 94.94 98 ALA A C 1
ATOM 804 O O . ALA A 1 98 ? -9.916 2.384 11.626 1.00 94.94 98 ALA A O 1
ATOM 805 N N . LYS A 1 99 ? -10.636 2.875 9.555 1.00 94.25 99 LYS A N 1
ATOM 806 C CA . LYS A 1 99 ? -11.961 2.286 9.746 1.00 94.25 99 LYS A CA 1
ATOM 807 C C . LYS A 1 99 ? -11.882 0.759 9.801 1.00 94.25 99 LYS A C 1
ATOM 809 O O . LYS A 1 99 ? -12.459 0.181 10.715 1.00 94.25 99 LYS A O 1
ATOM 814 N N . ILE A 1 100 ? -11.167 0.145 8.858 1.00 90.94 100 ILE A N 1
ATOM 815 C CA . ILE A 1 100 ? -11.002 -1.312 8.779 1.00 90.94 100 ILE A CA 1
ATOM 816 C C . ILE A 1 100 ? -10.314 -1.836 10.041 1.00 90.94 100 ILE A C 1
ATOM 818 O O . ILE A 1 100 ? -10.846 -2.732 10.679 1.00 90.94 100 ILE A O 1
ATOM 822 N N . ALA A 1 101 ? -9.221 -1.207 10.477 1.00 93.69 101 ALA A N 1
ATOM 823 C CA . ALA A 1 101 ? -8.507 -1.613 11.688 1.00 93.69 101 ALA A CA 1
ATOM 824 C C . ALA A 1 101 ? -9.413 -1.615 12.929 1.00 93.69 101 ALA A C 1
ATOM 826 O O . ALA A 1 101 ? -9.383 -2.536 13.736 1.00 93.69 101 ALA A O 1
ATOM 827 N N . LYS A 1 102 ? -10.271 -0.596 13.062 1.00 93.06 102 LYS A N 1
ATOM 828 C CA . LYS A 1 102 ? -11.216 -0.505 14.179 1.00 93.06 102 LYS A CA 1
ATOM 829 C C . LYS A 1 102 ? -12.293 -1.594 14.126 1.00 93.06 102 LYS A C 1
ATOM 831 O O . LYS A 1 102 ? -12.717 -2.072 15.171 1.00 93.06 102 LYS A O 1
ATOM 836 N N . GLU A 1 103 ? -12.754 -1.953 12.932 1.00 93.31 103 GLU A N 1
ATOM 837 C CA . GLU A 1 103 ? -13.734 -3.025 12.731 1.00 93.31 103 GLU A CA 1
ATOM 838 C C . GLU A 1 103 ? -13.116 -4.402 13.018 1.00 93.31 103 GLU A C 1
ATOM 840 O O . GLU A 1 103 ? -13.695 -5.185 13.769 1.00 93.31 103 GLU A O 1
ATOM 845 N N . GLU A 1 104 ? -11.902 -4.653 12.524 1.00 91.88 104 GLU A N 1
ATOM 846 C CA . GLU A 1 104 ? -11.141 -5.881 12.784 1.00 91.88 104 GLU A CA 1
ATOM 847 C C . GLU A 1 104 ? -10.848 -6.070 14.285 1.00 91.88 104 GLU A C 1
ATOM 849 O O . GLU A 1 104 ? -11.093 -7.152 14.828 1.00 91.88 104 GLU A O 1
ATOM 854 N N . ASP A 1 105 ? -10.427 -5.009 14.986 1.00 92.75 105 ASP A N 1
ATOM 855 C CA . ASP A 1 105 ? -10.198 -5.033 16.438 1.00 92.75 105 ASP A CA 1
ATOM 856 C C . ASP A 1 105 ? -11.483 -5.379 17.222 1.00 92.75 105 ASP A C 1
ATOM 858 O O . ASP A 1 105 ? -11.452 -6.120 18.211 1.00 92.75 105 ASP A O 1
ATOM 862 N N . GLU A 1 106 ? -12.638 -4.853 16.797 1.00 91.69 106 GLU A N 1
ATOM 863 C CA . GLU A 1 106 ? -13.936 -5.105 17.436 1.00 91.69 106 GLU A CA 1
ATOM 864 C C . GLU A 1 106 ? -14.418 -6.549 17.214 1.00 91.69 106 GLU A C 1
ATOM 866 O O . GLU A 1 106 ? -14.952 -7.179 18.139 1.00 91.69 106 GLU A O 1
ATOM 871 N N . GLU A 1 107 ? -14.213 -7.101 16.016 1.00 89.88 107 GLU A N 1
ATOM 872 C CA . GLU A 1 107 ? -14.539 -8.496 15.709 1.00 89.88 107 GLU A CA 1
ATOM 873 C C . GLU A 1 107 ? -13.678 -9.473 16.513 1.00 89.88 107 GLU A C 1
ATOM 875 O O . GLU A 1 107 ? -14.197 -10.443 17.088 1.00 89.88 107 GLU A O 1
ATOM 880 N N . GLU A 1 108 ? -12.376 -9.207 16.613 1.00 91.06 108 GLU A N 1
ATOM 881 C CA . GLU A 1 108 ? -11.467 -10.044 17.389 1.00 91.06 108 GLU A CA 1
ATOM 882 C C . GLU A 1 108 ? -11.814 -10.007 18.885 1.00 91.06 108 GLU A C 1
ATOM 884 O O . GLU A 1 108 ? -11.880 -11.058 19.538 1.00 91.06 108 GLU A O 1
ATOM 889 N N . LEU A 1 109 ? -12.171 -8.832 19.417 1.00 90.00 109 LEU A N 1
ATOM 890 C CA . LEU A 1 109 ? -12.642 -8.691 20.796 1.00 90.00 109 LEU A CA 1
ATOM 891 C C . LEU A 1 109 ? -13.900 -9.538 21.064 1.00 90.00 109 LEU A C 1
ATOM 893 O O . LEU A 1 109 ? -13.984 -10.232 22.084 1.00 90.00 109 LEU A O 1
ATOM 897 N N . ARG A 1 110 ? -14.861 -9.535 20.130 1.00 89.50 110 ARG A N 1
ATOM 898 C CA . ARG A 1 110 ? -16.086 -10.350 20.216 1.00 89.50 110 ARG A CA 1
ATOM 899 C C . ARG A 1 110 ? -15.777 -11.843 20.283 1.00 89.50 110 ARG A C 1
ATOM 901 O O . ARG A 1 110 ? -16.362 -12.568 21.093 1.00 89.50 110 ARG A O 1
ATOM 908 N N . LYS A 1 111 ? -14.838 -12.306 19.459 1.00 87.81 111 LYS A N 1
ATOM 909 C CA . LYS A 1 111 ? -14.419 -13.712 19.405 1.00 87.81 111 LYS A CA 1
ATOM 910 C C . LYS A 1 111 ? -13.752 -14.159 20.708 1.00 87.81 111 LYS A C 1
ATOM 912 O O . LYS A 1 111 ? -14.022 -15.259 21.196 1.00 87.81 111 LYS A O 1
ATOM 917 N N . ILE A 1 112 ? -12.934 -13.291 21.307 1.00 86.62 112 ILE A N 1
ATOM 918 C CA . ILE A 1 112 ? -12.288 -13.541 22.603 1.00 86.62 112 ILE A CA 1
ATOM 919 C C . ILE A 1 112 ? -13.330 -13.663 23.721 1.00 86.62 112 ILE A C 1
ATOM 921 O O . ILE A 1 112 ? -13.224 -14.555 24.567 1.00 86.62 112 ILE A O 1
ATOM 925 N N . GLU A 1 113 ? -14.352 -12.805 23.738 1.00 82.75 113 GLU A N 1
ATOM 926 C CA . GLU A 1 113 ? -15.411 -12.858 24.752 1.00 82.75 113 GLU A CA 1
ATOM 927 C C . GLU A 1 113 ? -16.213 -14.169 24.679 1.00 82.75 113 GLU A C 1
ATOM 929 O O . GLU A 1 113 ? -16.440 -14.834 25.700 1.00 82.75 113 GLU A O 1
ATOM 934 N N . GLU A 1 114 ? -16.594 -14.586 23.470 1.00 83.56 114 GLU A N 1
ATOM 935 C CA . GLU A 1 114 ? -17.314 -15.841 23.248 1.00 83.56 114 GLU A CA 1
ATOM 936 C C . GLU A 1 114 ? -16.478 -17.055 23.685 1.00 83.56 114 GLU A C 1
ATOM 938 O O . GLU A 1 114 ? -16.963 -17.953 24.392 1.00 83.56 114 GLU A O 1
ATOM 943 N N . GLU A 1 115 ? -15.188 -17.061 23.342 1.00 83.00 115 GLU A N 1
ATOM 944 C CA . GLU A 1 115 ? -14.272 -18.109 23.770 1.00 83.00 115 GLU A CA 1
ATOM 945 C C . GLU A 1 115 ? -14.081 -18.122 25.292 1.00 83.00 115 GLU A C 1
ATOM 947 O O . GLU A 1 115 ? -14.111 -19.195 25.908 1.00 83.00 115 GLU A O 1
ATOM 952 N N . GLN A 1 116 ? -13.984 -16.957 25.932 1.00 79.50 116 GLN A N 1
ATOM 953 C CA . GLN A 1 116 ? -13.861 -16.860 27.383 1.00 79.50 116 GLN A CA 1
ATOM 954 C C . GLN A 1 116 ? -15.110 -17.406 28.093 1.00 79.50 116 GLN A C 1
ATOM 956 O O . GLN A 1 116 ? -14.995 -18.114 29.102 1.00 79.50 116 GLN A O 1
ATOM 961 N N . ARG A 1 117 ? -16.315 -17.153 27.563 1.00 77.25 117 ARG A N 1
ATOM 962 C CA . ARG A 1 117 ? -17.561 -17.729 28.099 1.00 77.25 117 ARG A CA 1
ATOM 963 C C . ARG A 1 117 ? -17.549 -19.255 28.005 1.00 77.25 117 ARG A C 1
ATOM 965 O O . ARG A 1 117 ? -17.860 -19.941 28.985 1.00 77.25 117 ARG A O 1
ATOM 972 N N . ARG A 1 118 ? -17.133 -19.794 26.857 1.00 77.69 118 ARG A N 1
ATOM 973 C CA . ARG A 1 118 ? -16.992 -21.242 26.638 1.00 77.69 118 ARG A CA 1
ATOM 974 C C . ARG A 1 118 ? -15.954 -21.857 27.577 1.00 77.69 118 ARG A C 1
ATOM 976 O O . ARG A 1 118 ? -16.173 -22.941 28.124 1.00 77.69 118 ARG A O 1
ATOM 983 N N . GLU A 1 119 ? -14.839 -21.170 27.803 1.00 80.88 119 GLU A N 1
ATOM 984 C CA . GLU A 1 119 ? -13.780 -21.628 28.697 1.00 80.88 119 GLU A CA 1
ATOM 985 C C . GLU A 1 119 ? -14.239 -21.653 30.164 1.00 80.88 119 GLU A C 1
ATOM 987 O O . GLU A 1 119 ? -13.985 -22.632 30.872 1.00 80.88 119 GLU A O 1
ATOM 992 N N . ARG A 1 120 ? -14.985 -20.635 30.620 1.00 78.25 120 ARG A N 1
ATOM 993 C CA . ARG A 1 120 ? -15.559 -20.595 31.978 1.00 78.25 120 ARG A CA 1
ATOM 994 C C . ARG A 1 120 ? -16.497 -21.774 32.234 1.00 78.25 120 ARG A C 1
ATOM 996 O O . ARG A 1 120 ? -16.367 -22.428 33.269 1.00 78.25 120 ARG A O 1
ATOM 1003 N N . LEU A 1 121 ? -17.375 -22.100 31.285 1.00 77.38 121 LEU A N 1
ATOM 1004 C CA . LEU A 1 121 ? -18.271 -23.259 31.387 1.00 77.38 121 LEU A CA 1
ATOM 1005 C C . LEU A 1 121 ? -17.493 -24.582 31.434 1.00 77.38 121 LEU A C 1
ATOM 1007 O O . LEU A 1 121 ? -17.760 -25.431 32.285 1.00 77.38 121 LEU A O 1
ATOM 1011 N N . ARG A 1 122 ? -16.468 -24.740 30.584 1.00 79.94 122 ARG A N 1
ATOM 1012 C CA . ARG A 1 122 ? -15.580 -25.917 30.608 1.00 79.94 122 ARG A CA 1
ATOM 1013 C C . ARG A 1 122 ? -14.842 -26.052 31.943 1.00 79.94 122 ARG A C 1
ATOM 1015 O O . ARG A 1 122 ? -14.740 -27.159 32.470 1.00 79.94 122 ARG A O 1
ATOM 1022 N N . LYS A 1 123 ? -14.343 -24.947 32.508 1.00 77.56 123 LYS A N 1
ATOM 1023 C CA . LYS A 1 123 ? -13.671 -24.924 33.818 1.00 77.56 123 LYS A CA 1
ATOM 1024 C C . LYS A 1 123 ? -14.628 -25.304 34.952 1.00 77.56 123 LYS A C 1
ATOM 1026 O O . LYS A 1 123 ? -14.246 -26.095 35.809 1.00 77.56 123 LYS A O 1
ATOM 1031 N N . GLN A 1 124 ? -15.862 -24.800 34.951 1.00 76.38 124 GLN A N 1
ATOM 1032 C CA . GLN A 1 124 ? -16.868 -25.153 35.962 1.00 76.38 124 GLN A CA 1
ATOM 1033 C C . GLN A 1 124 ? -17.283 -26.629 35.872 1.00 76.38 124 GLN A C 1
ATOM 1035 O O . GLN A 1 124 ? -17.275 -27.324 36.884 1.00 76.38 124 GLN A O 1
ATOM 1040 N N . ALA A 1 125 ? -17.518 -27.151 34.663 1.00 76.50 125 ALA A N 1
ATOM 1041 C CA . ALA A 1 125 ? -17.855 -28.561 34.462 1.00 76.50 125 ALA A CA 1
ATOM 1042 C C . ALA A 1 125 ? -16.744 -29.513 34.945 1.00 76.50 125 ALA A C 1
ATOM 1044 O O . ALA A 1 125 ? -17.031 -30.553 35.536 1.00 76.50 125 ALA A O 1
ATOM 1045 N N . LYS A 1 126 ? -15.467 -29.157 34.737 1.00 73.75 126 LYS A N 1
ATOM 1046 C CA . LYS A 1 126 ? -14.327 -29.926 35.269 1.00 73.75 126 LYS A CA 1
ATOM 1047 C C . LYS A 1 126 ? -14.280 -29.914 36.802 1.00 73.75 126 LYS A C 1
ATOM 1049 O O . LYS A 1 126 ? -14.006 -30.951 37.396 1.00 73.75 126 LYS A O 1
ATOM 1054 N N . LYS A 1 127 ? -14.583 -28.777 37.440 1.00 71.62 127 LYS A N 1
ATOM 1055 C CA . LYS A 1 127 ? -14.630 -28.661 38.909 1.00 71.62 127 LYS A CA 1
ATOM 1056 C C . LYS A 1 127 ? -15.750 -29.507 39.524 1.00 71.62 127 LYS A C 1
ATOM 1058 O O . LYS A 1 127 ? -15.505 -30.186 40.514 1.00 71.62 127 LYS A O 1
ATOM 1063 N N . CYS A 1 128 ? -16.937 -29.533 38.916 1.00 65.62 128 CYS A N 1
ATOM 1064 C CA . CYS A 1 128 ? -18.043 -30.375 39.387 1.00 65.62 128 CYS A CA 1
ATOM 1065 C C . CYS A 1 128 ? -17.739 -31.876 39.256 1.00 65.62 128 CYS A C 1
ATOM 1067 O O . CYS A 1 128 ? -18.109 -32.642 40.135 1.00 65.62 128 CYS A O 1
ATOM 1069 N N . LYS A 1 129 ? -17.029 -32.301 38.200 1.00 61.41 129 LYS A N 1
ATOM 1070 C CA . LYS A 1 129 ? -16.627 -33.710 38.023 1.00 61.41 129 LYS A CA 1
ATOM 1071 C C . LYS A 1 129 ? -15.583 -34.172 39.042 1.00 61.41 129 LYS A C 1
ATOM 1073 O O . LYS A 1 129 ? -15.635 -35.317 39.461 1.00 61.41 129 LYS A O 1
ATOM 1078 N N . L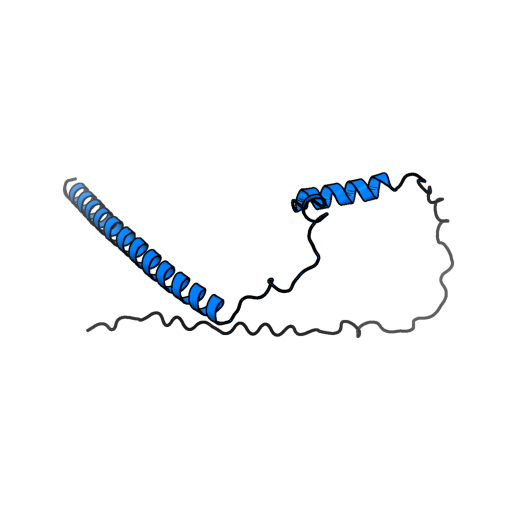EU A 1 130 ? -14.669 -33.288 39.448 1.00 59.31 130 LEU A N 1
ATOM 1079 C CA . LEU A 1 130 ? -13.659 -33.590 40.470 1.00 59.31 130 LEU A CA 1
ATOM 1080 C C . LEU A 1 130 ? -14.250 -33.604 41.890 1.00 59.31 130 LEU A C 1
ATOM 1082 O O . LEU A 1 130 ? -13.750 -34.295 42.761 1.00 59.31 130 LEU A O 1
ATOM 1086 N N . SER A 1 131 ? -15.322 -32.843 42.116 1.00 56.94 131 SER A N 1
ATOM 1087 C CA . SER A 1 131 ? -16.053 -32.788 43.388 1.00 56.94 131 SER A CA 1
ATOM 1088 C C . SER A 1 131 ? -16.925 -34.021 43.653 1.00 56.94 131 SER A C 1
ATOM 1090 O O . SER A 1 131 ? -17.432 -34.156 44.764 1.00 56.94 131 SER A O 1
ATOM 1092 N N . HIS A 1 132 ? -17.168 -34.862 42.646 1.00 54.88 132 HIS A N 1
ATOM 1093 C CA . HIS A 1 132 ? -18.102 -35.988 42.732 1.00 54.88 132 HIS A CA 1
ATOM 1094 C C . HIS A 1 132 ? -17.411 -37.362 42.710 1.00 54.88 132 HIS A C 1
ATOM 1096 O O . HIS A 1 132 ? -18.096 -38.370 42.543 1.00 54.88 132 HIS A O 1
ATOM 1102 N N . GLN A 1 133 ? -16.081 -37.393 42.859 1.00 46.19 133 GLN A N 1
ATOM 1103 C CA . GLN A 1 133 ? -15.250 -38.598 42.882 1.00 46.19 133 GLN A CA 1
ATOM 1104 C C . GLN A 1 133 ? -14.629 -38.811 44.262 1.00 46.19 133 GLN A C 1
ATOM 1106 O O . GLN A 1 133 ? -14.294 -37.793 44.909 1.00 46.19 133 GLN A O 1
#

Foldseek 3Di:
DDDDDDPPPDDDDPPPPDDDDDPPDDDDDDDDDDDDDPDDDDDPPPPPVPCPVVVVVVVVVVCVVVVNDPVVCPPDDPDCPPVDDDPVRVVVVVVVVVVVVVVVVVVVVVVVVVVVVVVVVVVVVVVVVVVVD

Secondary structure (DSSP, 8-state):
-PPP-----PPPP-------------------------PPPPPP----TTTHHHHHHHHHHHHHHHT--GGGGSS-----TTSS--HHHHHHHHHHHHHHHHHHHHHHHHHHHHHHHHHHHHHHHHHHHHTT-

Radius of gyration: 34.0 Å; chains: 1; bounding box: 80×53×72 Å

pLDDT: mean 73.6, std 17.02, range [45.59, 96.69]